Protein AF-M2RPK0-F1 (afdb_monomer_lite)

Sequence (77 aa):
YGNTLYAASIEGHEPGVKLLLDMGADVNAQSEQYNSALQAASFRGYDQVVRLILDADADVNAWSEQYSSAFYASYQE

Foldseek 3Di:
DLCQLLVCLLVLVLVSNLVCLVVVHDQQRQDPVGRGSLRNNVVVVSVNSNVSSVVSVVVVVVVVVVVVVVVVVVVVD

pLDDT: mean 75.11, std 12.25, range [44.84, 91.44]

Structure (mmCIF, N/CA/C/O backbone):
data_AF-M2RPK0-F1
#
_entry.id   AF-M2RPK0-F1
#
loop_
_atom_site.group_PDB
_atom_site.id
_atom_site.type_symbol
_atom_site.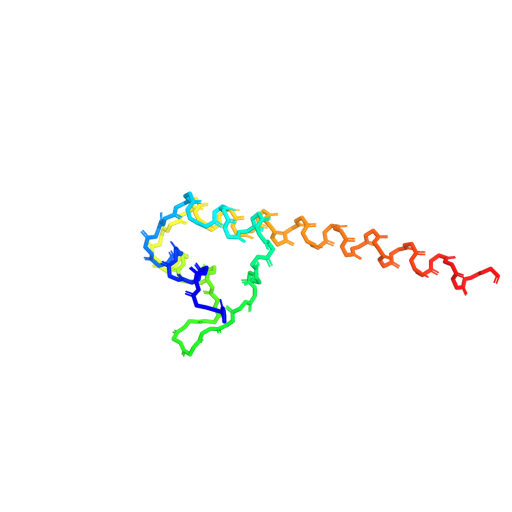label_atom_id
_atom_site.label_alt_id
_atom_site.label_comp_id
_atom_site.label_asym_id
_atom_site.label_entity_id
_atom_site.label_seq_id
_atom_site.pdbx_PDB_ins_code
_atom_site.Cartn_x
_atom_site.Cartn_y
_atom_site.Cartn_z
_atom_site.occupancy
_atom_site.B_iso_or_equiv
_atom_site.auth_seq_id
_atom_site.auth_comp_id
_atom_site.auth_asym_id
_atom_site.auth_atom_id
_atom_site.pdbx_PDB_model_num
ATOM 1 N N . TYR A 1 1 ? 9.093 -5.255 -11.857 1.00 44.84 1 TYR A N 1
ATOM 2 C CA . TYR A 1 1 ? 7.972 -4.355 -11.515 1.00 44.84 1 TYR A CA 1
ATOM 3 C C . TYR A 1 1 ? 7.780 -4.128 -10.008 1.00 44.84 1 TYR A C 1
ATOM 5 O O . TYR A 1 1 ? 7.016 -3.245 -9.659 1.00 44.84 1 TYR A O 1
ATOM 13 N N . GLY A 1 2 ? 8.501 -4.811 -9.102 1.00 55.59 2 GLY A N 1
ATOM 14 C CA . GLY A 1 2 ? 8.297 -4.693 -7.642 1.00 55.59 2 GLY A CA 1
ATOM 15 C C . GLY A 1 2 ? 8.784 -3.407 -6.951 1.00 55.59 2 GLY A C 1
ATOM 16 O O . GLY A 1 2 ? 8.881 -3.392 -5.735 1.00 55.59 2 GLY A O 1
ATOM 17 N N . ASN A 1 3 ? 9.110 -2.339 -7.687 1.00 66.81 3 ASN A N 1
ATOM 18 C CA . ASN A 1 3 ? 9.691 -1.116 -7.108 1.00 66.81 3 ASN A CA 1
ATOM 19 C C . ASN A 1 3 ? 8.776 0.120 -7.220 1.00 66.81 3 ASN A C 1
ATOM 21 O O . ASN A 1 3 ? 9.082 1.172 -6.670 1.00 66.81 3 ASN A O 1
ATOM 25 N N . THR A 1 4 ? 7.654 0.020 -7.939 1.00 78.75 4 THR A N 1
ATOM 26 C CA . THR A 1 4 ? 6.790 1.175 -8.231 1.00 78.75 4 THR A CA 1
ATOM 27 C C . THR A 1 4 ? 5.892 1.536 -7.051 1.00 78.75 4 THR A C 1
ATOM 29 O O . THR A 1 4 ? 5.800 2.709 -6.698 1.00 78.75 4 THR A O 1
ATOM 32 N N . LEU A 1 5 ? 5.271 0.535 -6.408 1.00 80.19 5 LEU A N 1
ATOM 33 C CA . LEU A 1 5 ? 4.451 0.753 -5.208 1.00 80.19 5 LEU A CA 1
ATOM 34 C C . LEU A 1 5 ? 5.325 1.237 -4.055 1.00 80.19 5 LEU A C 1
ATOM 36 O O . LEU A 1 5 ? 4.985 2.210 -3.396 1.00 80.19 5 LEU A O 1
ATOM 40 N N . TYR A 1 6 ? 6.502 0.625 -3.898 1.00 80.75 6 TYR A N 1
ATOM 41 C CA . TYR A 1 6 ? 7.508 1.074 -2.947 1.00 80.75 6 TYR A CA 1
ATOM 42 C C . TYR A 1 6 ? 7.864 2.551 -3.167 1.00 80.75 6 TYR A C 1
ATOM 44 O O . TYR A 1 6 ? 7.689 3.327 -2.235 1.00 80.75 6 TYR A O 1
ATOM 52 N N . ALA A 1 7 ? 8.253 2.963 -4.384 1.00 82.69 7 ALA A N 1
ATOM 53 C CA . ALA A 1 7 ? 8.566 4.361 -4.712 1.00 82.69 7 ALA A CA 1
ATOM 54 C C . ALA A 1 7 ? 7.426 5.336 -4.360 1.00 82.69 7 ALA A C 1
ATOM 56 O O . ALA A 1 7 ? 7.658 6.355 -3.711 1.00 82.69 7 ALA A O 1
ATOM 57 N N . ALA A 1 8 ? 6.184 4.992 -4.706 1.00 85.94 8 ALA A N 1
ATOM 58 C CA . ALA A 1 8 ? 5.027 5.810 -4.354 1.00 85.94 8 ALA A CA 1
ATOM 59 C C . ALA A 1 8 ? 4.809 5.885 -2.827 1.00 85.94 8 ALA A C 1
ATOM 61 O O . ALA A 1 8 ? 4.441 6.936 -2.303 1.00 85.94 8 ALA A O 1
ATOM 62 N N . SER A 1 9 ? 5.089 4.802 -2.095 1.00 83.62 9 SER A N 1
ATOM 63 C CA . SER A 1 9 ? 4.959 4.745 -0.638 1.00 83.62 9 SER A CA 1
ATOM 64 C C . SER A 1 9 ? 6.045 5.506 0.123 1.00 83.62 9 SER A C 1
ATOM 66 O O . SER A 1 9 ? 5.733 6.117 1.142 1.00 83.62 9 SER A O 1
ATOM 68 N N . ILE A 1 10 ? 7.298 5.515 -0.350 1.00 82.81 10 ILE A N 1
ATOM 69 C CA . ILE A 1 10 ? 8.379 6.321 0.262 1.00 82.81 10 ILE A CA 1
ATOM 70 C C . ILE A 1 10 ? 8.208 7.820 0.015 1.00 82.81 10 ILE A C 1
ATOM 72 O O . ILE A 1 10 ? 8.715 8.609 0.810 1.00 82.81 10 ILE A O 1
ATOM 76 N N . GLU A 1 11 ? 7.542 8.208 -1.073 1.00 84.94 11 GLU A N 1
ATOM 77 C CA . GLU A 1 11 ? 7.243 9.610 -1.389 1.00 84.94 11 GLU A CA 1
ATOM 78 C C . GLU A 1 11 ? 5.937 10.102 -0.744 1.00 84.94 11 GLU A C 1
ATOM 80 O O . GLU A 1 11 ? 5.643 11.295 -0.788 1.00 84.94 11 GLU A O 1
ATOM 85 N N . GLY A 1 12 ? 5.145 9.205 -0.143 1.00 84.00 12 GLY A N 1
ATOM 86 C CA . GLY A 1 12 ? 3.829 9.551 0.402 1.00 84.00 12 GLY A CA 1
ATOM 87 C C . GLY A 1 12 ? 2.803 9.883 -0.687 1.00 84.00 12 GLY A C 1
ATOM 88 O O . GLY A 1 12 ? 1.835 10.597 -0.437 1.00 84.00 12 GLY A O 1
ATOM 89 N N . HIS A 1 13 ? 3.013 9.404 -1.916 1.00 88.56 13 HIS A N 1
ATOM 90 C CA . HIS A 1 13 ? 2.202 9.753 -3.075 1.00 88.56 13 HIS A CA 1
ATOM 91 C C . HIS A 1 13 ? 0.898 8.938 -3.109 1.00 88.56 13 HIS A C 1
ATOM 93 O O . HIS A 1 13 ? 0.762 7.981 -3.872 1.00 88.56 13 HIS A O 1
ATOM 99 N N . GLU A 1 14 ? -0.079 9.338 -2.288 1.00 88.62 14 GLU A N 1
ATOM 100 C CA . GLU A 1 14 ? -1.377 8.656 -2.136 1.00 88.62 14 GLU A CA 1
ATOM 101 C C . GLU A 1 14 ? -2.083 8.334 -3.472 1.00 88.62 14 GLU A C 1
ATOM 103 O O . GLU A 1 14 ? -2.493 7.183 -3.651 1.00 88.62 14 GLU A O 1
ATOM 108 N N . PRO A 1 15 ? -2.196 9.263 -4.450 1.00 88.62 15 PRO A N 1
ATOM 109 C CA . PRO A 1 15 ? -2.843 8.965 -5.730 1.00 88.62 15 PRO A CA 1
ATOM 110 C C . PRO A 1 15 ? -2.096 7.902 -6.541 1.00 88.62 15 PRO A C 1
ATOM 112 O O . PRO A 1 15 ? -2.722 7.058 -7.178 1.00 88.62 15 PRO A O 1
ATOM 115 N N . GLY A 1 16 ? -0.760 7.928 -6.506 1.00 87.62 16 GLY A N 1
ATOM 116 C CA . GLY A 1 16 ? 0.074 6.935 -7.178 1.00 87.62 16 GLY A CA 1
ATOM 117 C C . GLY A 1 16 ? -0.048 5.558 -6.537 1.00 87.62 16 GLY A C 1
ATOM 118 O O . GLY A 1 16 ? -0.172 4.567 -7.251 1.00 87.62 16 GLY A O 1
ATOM 119 N N . VAL A 1 17 ? -0.080 5.501 -5.202 1.00 87.00 17 VAL A N 1
ATOM 120 C CA . VAL A 1 17 ? -0.322 4.262 -4.452 1.00 87.00 17 VAL A CA 1
ATOM 121 C C . VAL A 1 17 ? -1.677 3.681 -4.839 1.00 87.00 17 VAL A C 1
ATOM 123 O O . VAL A 1 17 ? -1.731 2.536 -5.271 1.00 87.00 17 VAL A O 1
ATOM 126 N N . LYS A 1 18 ? -2.750 4.477 -4.787 1.00 86.56 18 LYS A N 1
ATOM 127 C CA . LYS A 1 18 ? -4.095 4.014 -5.146 1.00 86.56 18 LYS A CA 1
ATOM 128 C C . LYS A 1 18 ? -4.168 3.468 -6.576 1.00 86.56 18 LYS A C 1
ATOM 130 O O . LYS A 1 18 ? -4.679 2.376 -6.777 1.00 86.56 18 LYS A O 1
ATOM 135 N N . LEU A 1 19 ? -3.606 4.183 -7.552 1.00 87.88 19 LEU A N 1
ATOM 136 C CA . LEU A 1 19 ? -3.600 3.734 -8.948 1.00 87.88 19 LEU A CA 1
ATOM 137 C C . LEU A 1 19 ? -2.862 2.399 -9.126 1.00 87.88 19 LEU A C 1
ATOM 139 O O . LEU A 1 19 ? -3.290 1.553 -9.904 1.00 87.88 19 LEU A O 1
ATOM 143 N N . LEU A 1 20 ? -1.741 2.214 -8.426 1.00 85.12 20 LEU A N 1
ATOM 144 C CA . LEU A 1 20 ? -0.972 0.974 -8.488 1.00 85.12 20 LEU A CA 1
ATOM 145 C C . LEU A 1 20 ? -1.735 -0.190 -7.847 1.00 85.12 20 LEU A C 1
ATOM 147 O O . LEU A 1 20 ? -1.740 -1.281 -8.413 1.00 85.12 20 LEU A O 1
ATOM 151 N N . LEU A 1 21 ? -2.408 0.045 -6.719 1.00 83.31 21 LEU A N 1
ATOM 152 C CA . LEU A 1 21 ? -3.277 -0.943 -6.076 1.00 83.31 21 LEU A CA 1
ATOM 153 C C . LEU A 1 21 ? -4.445 -1.338 -6.992 1.00 83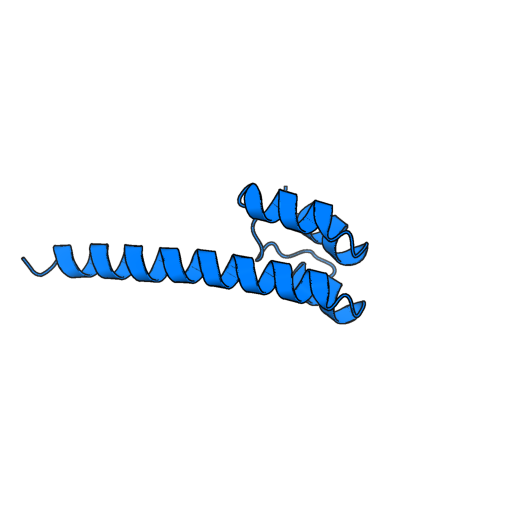.31 21 LEU A C 1
ATOM 155 O O . LEU A 1 21 ? -4.666 -2.527 -7.200 1.00 83.31 21 LEU A O 1
ATOM 159 N N . ASP A 1 22 ? -5.100 -0.366 -7.637 1.00 84.00 22 ASP A N 1
ATOM 160 C CA . ASP A 1 22 ? -6.174 -0.609 -8.615 1.00 84.00 22 ASP A CA 1
ATOM 161 C C . ASP A 1 22 ? -5.687 -1.421 -9.835 1.00 84.00 22 ASP A C 1
ATOM 163 O O . ASP A 1 22 ? -6.457 -2.153 -10.456 1.00 84.00 22 ASP A O 1
ATOM 167 N N . MET A 1 23 ? -4.400 -1.324 -10.189 1.00 82.12 23 MET A N 1
ATOM 168 C CA . MET A 1 23 ? -3.774 -2.136 -11.244 1.00 82.12 23 MET A CA 1
ATOM 169 C C . MET A 1 23 ? -3.356 -3.541 -10.778 1.00 82.12 23 MET A C 1
ATOM 171 O O . MET A 1 23 ? -2.776 -4.291 -11.565 1.00 82.12 23 MET A O 1
ATOM 175 N N . GLY A 1 24 ? -3.625 -3.909 -9.523 1.00 75.75 24 GLY A N 1
ATOM 176 C CA . GLY A 1 24 ? -3.224 -5.192 -8.948 1.00 75.75 24 GLY A CA 1
ATOM 177 C C . GLY A 1 24 ? -1.731 -5.266 -8.633 1.00 75.75 24 GLY A C 1
ATOM 178 O O . GLY A 1 24 ? -1.122 -6.328 -8.769 1.00 75.75 24 GLY A O 1
ATOM 179 N N . ALA A 1 25 ? -1.108 -4.140 -8.268 1.00 79.12 25 ALA A N 1
ATOM 180 C CA . ALA A 1 25 ? 0.265 -4.160 -7.785 1.00 79.12 25 ALA A CA 1
ATOM 181 C C . ALA A 1 25 ? 0.384 -5.057 -6.549 1.00 79.12 25 ALA A C 1
ATOM 183 O O . ALA A 1 25 ? -0.423 -4.985 -5.625 1.00 79.12 25 ALA A O 1
ATOM 184 N N . ASP A 1 26 ? 1.437 -5.867 -6.527 1.00 74.31 26 ASP A N 1
ATOM 185 C CA . ASP A 1 26 ? 1.741 -6.725 -5.391 1.00 74.31 26 ASP A CA 1
ATOM 186 C C . ASP A 1 26 ? 2.130 -5.874 -4.171 1.00 74.31 26 ASP A C 1
ATOM 188 O O . ASP A 1 26 ? 3.215 -5.286 -4.110 1.00 74.31 26 ASP A O 1
ATOM 192 N N . VAL A 1 27 ? 1.215 -5.798 -3.204 1.00 73.06 27 VAL A N 1
ATOM 193 C CA . VAL A 1 27 ? 1.391 -5.104 -1.919 1.00 73.06 27 VAL A CA 1
ATOM 194 C C . VAL A 1 27 ? 2.454 -5.749 -1.036 1.00 73.06 27 VAL A C 1
ATOM 196 O O . VAL A 1 27 ? 3.063 -5.070 -0.204 1.00 73.06 27 VAL A O 1
ATOM 199 N N . ASN A 1 28 ? 2.728 -7.034 -1.264 1.00 69.50 28 ASN A N 1
ATOM 200 C CA . ASN A 1 28 ? 3.720 -7.822 -0.545 1.00 69.50 28 ASN A CA 1
ATOM 201 C C . ASN A 1 28 ? 5.080 -7.842 -1.256 1.00 69.50 28 ASN A C 1
ATOM 203 O O . ASN A 1 28 ? 6.003 -8.522 -0.803 1.00 69.50 28 ASN A O 1
ATOM 207 N N . ALA A 1 29 ? 5.246 -7.058 -2.330 1.00 67.81 29 ALA A N 1
ATOM 208 C CA . ALA A 1 29 ? 6.525 -6.904 -3.003 1.00 67.81 29 ALA A CA 1
ATOM 209 C C . ALA A 1 29 ? 7.595 -6.389 -2.024 1.00 67.81 29 ALA A C 1
ATOM 211 O O . ALA A 1 29 ? 7.505 -5.286 -1.471 1.00 67.81 29 ALA A O 1
ATOM 212 N N . GLN A 1 30 ? 8.627 -7.207 -1.823 1.00 67.25 30 GLN A N 1
ATOM 213 C CA . GLN A 1 30 ? 9.739 -6.903 -0.931 1.00 67.25 30 GLN A CA 1
ATOM 214 C C . GLN A 1 30 ? 10.852 -6.173 -1.689 1.00 67.25 30 GLN A C 1
ATOM 216 O O . GLN A 1 30 ? 11.122 -6.465 -2.857 1.00 67.25 30 GLN A O 1
ATOM 221 N N . SER A 1 31 ? 11.527 -5.241 -1.013 1.00 64.12 31 SER A N 1
ATOM 222 C CA . SER A 1 31 ? 12.750 -4.602 -1.513 1.00 64.12 31 SER A CA 1
ATOM 223 C C . SER A 1 31 ? 13.948 -5.003 -0.649 1.00 64.12 31 SER A C 1
ATOM 225 O O . SER A 1 31 ? 13.777 -5.429 0.490 1.00 64.12 31 SER A O 1
ATOM 227 N N . GLU A 1 32 ? 15.172 -4.816 -1.150 1.00 64.56 32 GLU A N 1
ATOM 228 C CA . GLU A 1 32 ? 16.390 -5.062 -0.356 1.00 64.56 32 GLU A CA 1
ATOM 229 C C . GLU A 1 32 ? 16.522 -4.122 0.854 1.00 64.56 32 GLU A C 1
ATOM 231 O O . GLU A 1 32 ? 17.219 -4.445 1.812 1.00 64.56 32 GLU A O 1
ATOM 236 N N . GLN A 1 33 ? 15.872 -2.953 0.818 1.00 59.09 33 GLN A N 1
ATOM 237 C CA . GLN A 1 33 ? 16.072 -1.890 1.805 1.00 59.09 33 GLN A CA 1
ATOM 238 C C . GLN A 1 33 ? 14.967 -1.840 2.876 1.00 59.09 33 GLN A C 1
ATOM 240 O O . GLN A 1 33 ? 15.228 -1.453 4.013 1.00 59.09 33 GLN A O 1
ATOM 245 N N . TYR A 1 34 ? 13.747 -2.262 2.532 1.00 60.59 34 TYR A N 1
ATOM 246 C CA . TYR A 1 34 ? 12.603 -2.402 3.440 1.00 60.59 34 TYR A CA 1
ATOM 247 C C . TYR A 1 34 ? 11.794 -3.643 3.063 1.00 60.59 34 TYR A C 1
ATOM 249 O O . TYR A 1 34 ? 11.608 -3.912 1.872 1.00 60.59 34 TYR A O 1
ATOM 257 N N . ASN A 1 35 ? 11.250 -4.356 4.059 1.00 68.25 35 ASN A N 1
ATOM 258 C CA . ASN A 1 35 ? 10.554 -5.619 3.789 1.00 68.25 35 ASN A CA 1
ATOM 259 C C . ASN A 1 35 ? 9.272 -5.439 2.960 1.00 68.25 35 ASN A C 1
ATOM 261 O O . ASN A 1 35 ? 8.835 -6.414 2.362 1.00 68.25 35 ASN A O 1
ATOM 265 N N . SER A 1 36 ? 8.662 -4.244 2.923 1.00 77.00 36 SER A N 1
ATOM 266 C CA . SER A 1 36 ? 7.497 -3.947 2.073 1.00 77.00 36 SER A CA 1
ATOM 267 C C . SER A 1 36 ? 7.240 -2.442 1.909 1.00 77.00 36 SER A C 1
ATOM 269 O O . SER A 1 36 ? 7.738 -1.614 2.683 1.00 77.00 36 SER A O 1
ATOM 271 N N . ALA A 1 37 ? 6.402 -2.085 0.928 1.00 81.56 37 ALA A N 1
ATOM 272 C CA . ALA A 1 37 ? 5.881 -0.727 0.737 1.00 81.56 37 ALA A CA 1
ATOM 273 C C . ALA A 1 37 ? 5.148 -0.193 1.991 1.00 81.56 37 ALA A C 1
ATOM 275 O O . ALA A 1 37 ? 5.280 0.980 2.345 1.00 81.56 37 ALA A O 1
ATOM 276 N N . LEU A 1 38 ? 4.461 -1.078 2.725 1.00 83.06 38 LEU A N 1
ATOM 277 C CA . LEU A 1 38 ? 3.793 -0.764 3.990 1.00 83.06 38 LEU A CA 1
ATOM 278 C C . LEU A 1 38 ? 4.783 -0.338 5.084 1.00 83.06 38 LEU A C 1
ATOM 280 O O . LEU A 1 38 ? 4.540 0.644 5.789 1.00 83.06 38 LEU A O 1
ATOM 284 N N . GLN A 1 39 ? 5.913 -1.043 5.218 1.00 82.06 39 GLN A N 1
ATOM 285 C CA . GLN A 1 39 ? 6.957 -0.667 6.179 1.00 82.06 39 GLN A CA 1
ATOM 286 C C . GLN A 1 39 ? 7.588 0.682 5.835 1.00 82.06 39 GLN A C 1
ATOM 288 O O . GLN A 1 39 ? 7.835 1.480 6.736 1.00 82.06 39 GLN A O 1
ATOM 293 N N . ALA A 1 40 ? 7.812 0.958 4.550 1.00 83.31 40 ALA A N 1
ATOM 294 C CA . ALA A 1 40 ? 8.347 2.238 4.096 1.00 83.31 40 ALA A CA 1
ATOM 295 C C . ALA A 1 40 ? 7.411 3.411 4.430 1.00 83.31 40 ALA A C 1
ATOM 297 O O . ALA A 1 40 ? 7.852 4.403 5.018 1.00 83.31 40 ALA A O 1
ATOM 298 N N . ALA A 1 41 ? 6.117 3.271 4.124 1.00 85.94 41 ALA A N 1
ATOM 299 C CA . ALA A 1 41 ? 5.104 4.270 4.457 1.00 85.94 41 ALA A CA 1
ATOM 300 C C . ALA A 1 41 ? 4.975 4.472 5.975 1.00 85.94 41 ALA A C 1
ATOM 302 O O . ALA A 1 41 ? 4.941 5.608 6.449 1.00 85.94 41 ALA A O 1
ATOM 303 N N . SER A 1 42 ? 4.987 3.377 6.743 1.00 85.44 42 SER A N 1
ATOM 304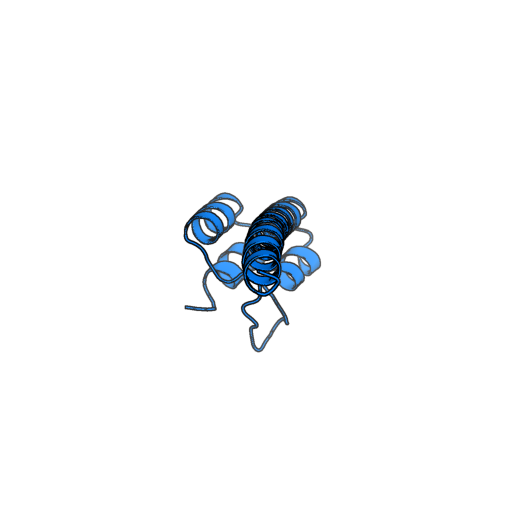 C CA . SER A 1 42 ? 4.907 3.413 8.210 1.00 85.44 42 SER A CA 1
ATOM 305 C C . SER A 1 42 ? 6.126 4.099 8.831 1.00 85.44 42 SER A C 1
ATOM 307 O O . SER A 1 42 ? 5.985 4.921 9.729 1.00 85.44 42 SER A O 1
ATOM 309 N N . PHE A 1 43 ? 7.330 3.814 8.324 1.00 85.75 43 PHE A N 1
ATOM 310 C CA . PHE A 1 43 ? 8.573 4.423 8.805 1.00 85.75 43 PHE A CA 1
ATOM 311 C C . PHE A 1 43 ? 8.622 5.937 8.562 1.00 85.75 43 PHE A C 1
ATOM 313 O O . PHE A 1 43 ? 9.204 6.680 9.350 1.00 85.75 43 PHE A O 1
ATOM 320 N N . ARG A 1 4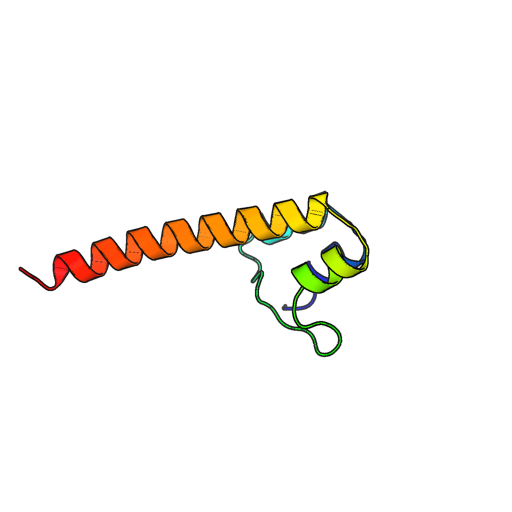4 ? 8.020 6.402 7.464 1.00 86.06 44 ARG A N 1
ATOM 321 C CA . ARG A 1 44 ? 7.919 7.827 7.123 1.00 86.06 44 ARG A CA 1
ATOM 322 C C . ARG A 1 44 ? 6.748 8.540 7.810 1.00 86.06 44 ARG A C 1
ATOM 324 O O . ARG A 1 44 ? 6.719 9.766 7.785 1.00 86.06 44 ARG A O 1
ATOM 331 N N . GLY A 1 45 ? 5.819 7.803 8.426 1.00 87.88 45 GLY A N 1
ATOM 332 C CA . GLY A 1 45 ? 4.617 8.362 9.054 1.00 87.88 45 GLY A CA 1
ATOM 333 C C . GLY A 1 45 ? 3.512 8.740 8.061 1.00 87.88 45 GLY A C 1
ATOM 334 O O . GLY A 1 45 ? 2.735 9.654 8.324 1.00 87.88 45 GLY A O 1
ATOM 335 N N . TYR A 1 46 ? 3.442 8.079 6.902 1.00 91.44 46 TYR A N 1
ATOM 336 C CA . TYR A 1 46 ? 2.395 8.318 5.904 1.00 91.44 46 TYR A CA 1
ATOM 337 C C . TYR A 1 46 ? 1.150 7.475 6.187 1.00 91.44 46 TYR A C 1
ATOM 339 O O . TYR A 1 46 ? 0.859 6.507 5.483 1.00 91.44 46 TYR A O 1
ATOM 347 N N . ASP A 1 47 ? 0.395 7.867 7.212 1.00 89.56 47 ASP A N 1
ATOM 348 C CA . ASP A 1 47 ? -0.767 7.119 7.713 1.00 89.56 47 ASP A CA 1
ATOM 349 C C . ASP A 1 47 ? -1.819 6.814 6.634 1.00 89.56 47 ASP A C 1
ATOM 351 O O . ASP A 1 47 ? -2.416 5.737 6.631 1.00 89.56 47 ASP A O 1
ATOM 355 N N . GLN A 1 48 ? -2.045 7.734 5.691 1.00 90.69 48 GLN A N 1
ATOM 356 C CA . GLN A 1 48 ? -3.006 7.514 4.605 1.00 90.69 48 GLN A CA 1
ATOM 357 C C . GLN A 1 48 ? -2.529 6.485 3.587 1.00 90.69 48 GLN A C 1
ATOM 359 O O . GLN A 1 48 ? -3.308 5.637 3.160 1.00 90.69 48 GLN A O 1
ATOM 364 N N . VAL A 1 49 ? -1.242 6.500 3.244 1.00 89.44 49 VAL A N 1
ATOM 365 C CA . VAL A 1 49 ? -0.652 5.467 2.386 1.00 89.44 49 VAL A CA 1
ATOM 366 C C . VAL A 1 49 ? -0.719 4.103 3.070 1.00 89.44 49 VAL A C 1
ATOM 368 O O . VAL A 1 49 ? -1.072 3.118 2.429 1.00 89.44 49 VAL A O 1
ATOM 371 N N . VAL A 1 50 ? -0.435 4.047 4.374 1.00 87.88 50 VAL A N 1
ATOM 372 C CA . VAL A 1 50 ? -0.561 2.822 5.177 1.00 87.88 50 VAL A CA 1
ATOM 373 C C . VAL A 1 50 ? -1.990 2.284 5.117 1.00 87.88 50 VAL A C 1
ATOM 375 O O . VAL A 1 50 ? -2.181 1.101 4.849 1.00 87.88 50 VAL A O 1
ATOM 378 N N . ARG A 1 51 ? -2.997 3.148 5.297 1.00 89.62 51 ARG A N 1
ATOM 379 C CA . ARG A 1 51 ? -4.410 2.755 5.187 1.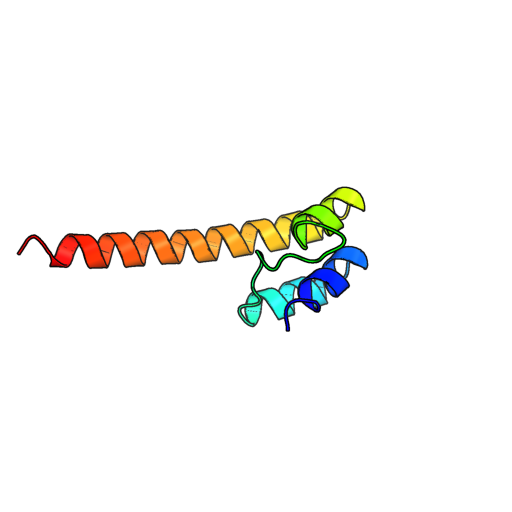00 89.62 51 ARG A CA 1
ATOM 380 C C . ARG A 1 51 ? -4.771 2.233 3.801 1.00 89.62 51 ARG A C 1
ATOM 382 O O . ARG A 1 51 ? -5.416 1.198 3.730 1.00 89.62 51 ARG A O 1
ATOM 389 N N . LEU A 1 52 ? -4.336 2.898 2.729 1.00 88.25 52 LEU A N 1
ATOM 390 C CA . LEU A 1 52 ? -4.605 2.450 1.357 1.00 88.25 52 LEU A CA 1
ATOM 391 C C . LEU A 1 52 ? -4.039 1.050 1.086 1.00 88.25 52 LEU A C 1
ATOM 393 O O . LEU A 1 52 ? -4.725 0.215 0.508 1.00 88.25 52 LEU A O 1
ATOM 397 N N . ILE A 1 53 ? -2.805 0.781 1.522 1.00 85.00 53 ILE A N 1
ATOM 398 C CA . ILE A 1 53 ? -2.165 -0.527 1.320 1.00 85.00 53 ILE A CA 1
ATOM 399 C C . ILE A 1 53 ? -2.866 -1.618 2.141 1.00 85.00 53 ILE A C 1
ATOM 401 O O . ILE A 1 53 ? -3.071 -2.715 1.633 1.00 85.00 53 ILE A O 1
ATOM 405 N N . LEU A 1 54 ? -3.253 -1.323 3.388 1.00 85.62 54 LEU A N 1
ATOM 406 C CA . LEU A 1 54 ? -3.986 -2.269 4.239 1.00 85.62 54 LEU A CA 1
ATOM 407 C C . LEU A 1 54 ? -5.379 -2.593 3.690 1.00 85.62 54 LEU A C 1
ATOM 409 O O . LEU A 1 54 ? -5.798 -3.744 3.752 1.00 85.62 54 LEU A O 1
ATOM 413 N N . ASP A 1 55 ? -6.083 -1.594 3.160 1.00 86.06 55 ASP A N 1
ATOM 414 C CA . ASP A 1 55 ? -7.409 -1.767 2.561 1.00 86.06 55 ASP A CA 1
ATOM 415 C C . ASP A 1 55 ? -7.337 -2.671 1.320 1.00 86.06 55 ASP A C 1
ATOM 417 O O . ASP A 1 55 ? -8.120 -3.609 1.184 1.00 86.06 55 ASP A O 1
ATOM 421 N N . ALA A 1 56 ? -6.318 -2.475 0.477 1.00 82.00 56 ALA A N 1
ATOM 422 C CA . ALA A 1 56 ? -6.089 -3.320 -0.690 1.00 82.00 56 ALA A CA 1
ATOM 423 C C . ALA A 1 56 ? -5.690 -4.764 -0.333 1.00 82.00 56 ALA A C 1
ATOM 425 O O . ALA A 1 56 ? -6.183 -5.699 -0.959 1.00 82.00 56 ALA A O 1
ATOM 426 N N . ASP A 1 57 ? -4.832 -4.977 0.673 1.00 77.81 57 ASP A N 1
ATOM 427 C CA . ASP A 1 57 ? -4.477 -6.335 1.125 1.00 77.81 57 ASP A CA 1
ATOM 428 C C . ASP A 1 57 ? -5.688 -7.049 1.762 1.00 77.81 57 ASP A C 1
ATOM 430 O O . ASP A 1 57 ? -5.890 -8.246 1.557 1.00 77.81 57 ASP A O 1
ATOM 434 N N . ALA A 1 58 ? -6.554 -6.314 2.471 1.00 74.50 58 ALA A N 1
ATOM 435 C CA . ALA A 1 58 ? -7.804 -6.848 3.008 1.00 74.50 58 ALA A CA 1
ATOM 436 C C . ALA A 1 58 ? -8.796 -7.259 1.905 1.00 74.50 58 ALA A C 1
ATOM 438 O O . ALA A 1 58 ? -9.409 -8.321 2.020 1.00 74.50 58 ALA A O 1
ATOM 439 N N . ASP A 1 59 ? -8.933 -6.472 0.833 1.00 71.44 59 ASP A N 1
ATOM 440 C CA . ASP A 1 59 ? -9.805 -6.803 -0.306 1.00 71.44 59 ASP A CA 1
ATOM 441 C C . ASP A 1 59 ? -9.284 -8.034 -1.076 1.00 71.44 59 ASP A C 1
ATOM 443 O O . ASP A 1 59 ? -10.032 -8.976 -1.353 1.00 71.44 59 ASP A O 1
ATOM 447 N N . VAL A 1 60 ? -7.965 -8.111 -1.307 1.00 66.69 60 VAL A N 1
ATOM 448 C CA . VAL A 1 60 ? -7.314 -9.297 -1.898 1.00 66.69 60 VAL A CA 1
ATOM 449 C C . VAL A 1 60 ? -7.539 -10.547 -1.038 1.00 66.69 60 VAL A C 1
ATOM 451 O O . VAL A 1 60 ? -7.880 -11.611 -1.566 1.00 66.69 60 VAL A O 1
ATOM 454 N N . ASN A 1 61 ? -7.397 -10.435 0.286 1.00 64.25 61 ASN A N 1
ATOM 455 C CA . ASN A 1 61 ? -7.636 -11.553 1.199 1.00 64.25 61 ASN A CA 1
ATOM 456 C C . ASN A 1 61 ? -9.119 -11.959 1.238 1.00 64.25 61 ASN A C 1
ATOM 458 O O . ASN A 1 61 ? -9.407 -13.156 1.184 1.00 64.25 61 ASN A O 1
ATOM 462 N N . ALA A 1 62 ? -10.058 -11.006 1.232 1.00 64.31 62 ALA A N 1
ATOM 463 C CA . ALA A 1 62 ? -11.496 -11.280 1.175 1.00 64.31 62 ALA A CA 1
ATOM 464 C C . ALA A 1 62 ? -11.896 -12.029 -0.108 1.00 64.31 62 ALA A C 1
ATOM 466 O O . ALA A 1 62 ? -12.693 -12.972 -0.066 1.00 64.31 62 ALA A O 1
ATOM 467 N N . TRP A 1 63 ? -11.297 -11.668 -1.247 1.00 59.06 63 TRP A N 1
ATOM 468 C CA . TRP A 1 63 ? -11.461 -12.414 -2.495 1.00 59.06 63 TRP A CA 1
ATOM 469 C C . TRP A 1 63 ? -10.881 -13.826 -2.392 1.00 59.06 63 TRP A C 1
ATOM 471 O O . TRP A 1 63 ? -11.518 -14.784 -2.835 1.00 59.06 63 TRP A O 1
ATOM 481 N N . SER A 1 64 ? -9.709 -13.986 -1.773 1.00 60.09 64 SER A N 1
ATOM 482 C CA . SER A 1 64 ? -9.068 -15.295 -1.608 1.00 60.09 64 SER A CA 1
ATOM 483 C C . SER A 1 64 ? -9.846 -16.240 -0.679 1.00 60.09 64 SER A C 1
ATOM 485 O O . SER A 1 64 ? -9.931 -17.437 -0.963 1.00 60.09 64 SER A O 1
ATOM 487 N N . GLU A 1 65 ? -10.472 -15.724 0.386 1.00 59.72 65 GLU A N 1
ATOM 488 C CA . GLU A 1 65 ? -11.307 -16.508 1.302 1.00 59.72 65 GLU A CA 1
ATOM 489 C C . GLU A 1 65 ? -12.590 -16.988 0.620 1.00 59.72 65 GLU A C 1
ATOM 491 O O . GLU A 1 65 ? -12.973 -18.153 0.777 1.00 59.72 65 GLU A O 1
ATOM 496 N N . GLN A 1 66 ? -13.236 -16.134 -0.184 1.00 59.81 66 GLN A N 1
ATOM 497 C CA . GLN A 1 66 ? -14.410 -16.543 -0.957 1.00 59.81 66 GLN A CA 1
ATOM 498 C C . GLN A 1 66 ? -14.059 -17.576 -2.028 1.00 59.81 66 GLN A C 1
ATOM 500 O O . GLN A 1 66 ? -14.770 -18.572 -2.176 1.00 59.81 66 GLN A O 1
ATOM 505 N N . TYR A 1 67 ? -12.944 -17.389 -2.737 1.00 57.88 67 TYR A N 1
ATOM 506 C CA . TYR A 1 67 ? -12.509 -18.337 -3.760 1.00 57.88 67 TYR A CA 1
ATOM 507 C C . TYR A 1 67 ? -12.083 -19.681 -3.155 1.00 57.88 67 TYR A C 1
ATOM 509 O O . TYR A 1 67 ? -12.427 -20.733 -3.688 1.00 57.88 67 TYR A O 1
ATOM 517 N N . SER A 1 68 ? -11.402 -19.664 -2.005 1.00 59.47 68 SER A N 1
ATOM 518 C CA . SER A 1 68 ? -11.001 -20.880 -1.284 1.00 59.47 68 SER A CA 1
ATOM 519 C C . SER A 1 68 ? -12.203 -21.625 -0.707 1.00 59.47 68 SER A C 1
ATOM 521 O O . SER A 1 68 ? -12.268 -22.848 -0.810 1.00 59.47 68 SER A O 1
ATOM 523 N N . SER A 1 69 ? -13.186 -20.905 -0.158 1.00 60.12 69 SER A N 1
ATOM 524 C CA . SER A 1 69 ? -14.430 -21.505 0.342 1.00 60.12 69 SER A CA 1
ATOM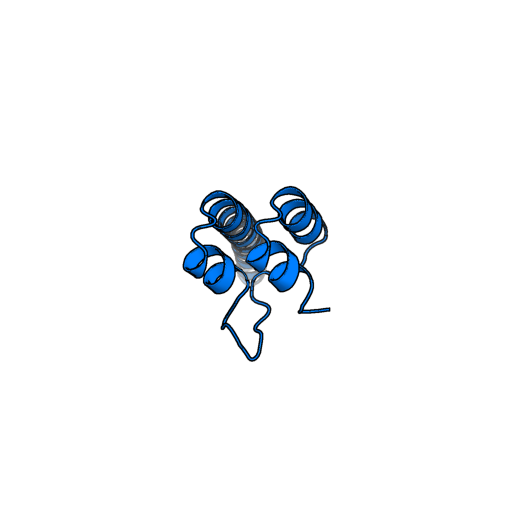 525 C C . SER A 1 69 ? -15.248 -22.137 -0.787 1.00 60.12 69 SER A C 1
ATOM 527 O O . SER A 1 69 ? -15.762 -23.242 -0.625 1.00 60.12 69 SER A O 1
ATOM 529 N N . ALA A 1 70 ? -15.319 -21.488 -1.955 1.00 61.81 70 ALA A N 1
ATOM 530 C CA . ALA A 1 70 ? -15.980 -22.042 -3.136 1.00 61.81 70 ALA A CA 1
ATOM 531 C C . ALA A 1 70 ? -15.256 -23.289 -3.684 1.00 61.81 70 ALA A C 1
ATOM 533 O O . ALA A 1 70 ? -15.902 -24.262 -4.075 1.00 61.81 70 ALA A O 1
ATOM 534 N N . PHE A 1 71 ? -13.918 -23.304 -3.662 1.00 58.25 71 PHE A N 1
ATOM 535 C CA . PHE A 1 71 ? -13.134 -24.466 -4.091 1.00 58.25 71 PHE A CA 1
ATOM 536 C C . PHE A 1 71 ? -13.234 -25.647 -3.113 1.00 58.25 71 PHE A C 1
ATOM 538 O O . PHE A 1 71 ? -13.414 -26.778 -3.553 1.00 58.25 71 PHE A O 1
ATOM 545 N N . TYR A 1 72 ? -13.183 -25.418 -1.796 1.00 58.94 72 TYR A N 1
ATOM 546 C CA . TYR A 1 72 ? -13.340 -26.494 -0.804 1.00 58.94 72 TYR A CA 1
ATOM 547 C C . TYR A 1 72 ? -14.755 -27.085 -0.780 1.00 58.94 72 TYR A C 1
ATOM 549 O O . TYR A 1 72 ? -14.905 -28.284 -0.549 1.00 58.94 72 TYR A O 1
ATOM 557 N N . ALA A 1 73 ? -15.786 -26.277 -1.049 1.00 59.81 73 ALA A N 1
ATOM 558 C CA . ALA A 1 73 ? -17.167 -26.755 -1.107 1.00 59.81 73 ALA A CA 1
ATOM 559 C C . ALA A 1 73 ? -17.419 -27.731 -2.273 1.00 59.81 73 ALA A C 1
ATOM 561 O O . ALA A 1 73 ? -18.224 -28.643 -2.129 1.00 59.81 73 ALA A O 1
ATOM 562 N N . SER A 1 74 ? -16.702 -27.592 -3.395 1.00 61.47 74 SER A N 1
ATOM 563 C CA . SER A 1 74 ? -16.882 -28.448 -4.584 1.00 61.47 74 SER A CA 1
ATOM 564 C C . SER A 1 74 ? -16.169 -29.807 -4.519 1.00 61.47 74 SER A C 1
ATOM 566 O O . SER A 1 74 ? -16.397 -30.656 -5.374 1.00 61.47 74 SER A O 1
ATOM 568 N N . TYR A 1 75 ? -15.331 -30.048 -3.505 1.00 56.34 75 TYR A N 1
ATOM 569 C CA . TYR A 1 75 ? -14.630 -31.327 -3.304 1.00 56.34 75 TYR A CA 1
ATOM 570 C C . TYR A 1 75 ? -15.318 -32.268 -2.296 1.00 56.34 75 TYR A C 1
ATOM 572 O O . TYR A 1 75 ? -14.780 -33.336 -2.002 1.00 56.34 75 TYR A O 1
ATOM 580 N N . GLN A 1 76 ? -16.484 -31.891 -1.757 1.00 52.62 76 GLN A N 1
ATOM 581 C CA . GLN A 1 76 ? -17.300 -32.746 -0.879 1.00 52.62 76 GLN A CA 1
ATOM 582 C C . GLN A 1 76 ? -18.580 -33.295 -1.534 1.00 52.62 76 GLN A C 1
ATOM 584 O O . GLN A 1 76 ? -19.431 -33.825 -0.821 1.00 52.62 76 GLN A O 1
ATOM 589 N N . GLU A 1 77 ? -18.716 -33.216 -2.860 1.00 51.78 77 GLU A N 1
ATOM 590 C CA . GLU A 1 77 ? -19.865 -33.784 -3.590 1.00 51.78 77 GLU A CA 1
ATOM 591 C C . GLU A 1 77 ? -19.551 -35.134 -4.250 1.00 51.78 77 GLU A C 1
ATOM 593 O O . GLU A 1 77 ? -18.464 -35.272 -4.861 1.00 51.78 77 GLU A O 1
#

InterPro domains:
  IPR002110 Ankyrin repeat [PF12796] (4-62)
  IPR002110 Ankyrin repeat [PS50088] (1-32)
  IPR002110 Ankyrin repeat [PS50088] (33-65)
  IPR002110 Ankyrin repeat [SM00248] (1-29)
  IPR002110 Ankyrin repeat [SM00248] (33-62)
  IPR036770 Ankyrin repeat-containing domain superfamily [G3DSA:1.25.40.20] (2-77)
  IPR036770 Ankyrin repeat-containing domain superfamily [SSF48403] (5-72)

Organism: Cochliobolus sativus (strain ND90Pr / ATCC 201652) (NCBI:txid665912)

Secondary structure (DSSP, 8-state):
-TTHHHHHHHTT-HHHHHHHHHTT--TT---SSSS-HHHHHHHHT-HHHHHHHHHHHHHHHHHHHHHHHHHHHTT--

Radius of gyration: 14.81 Å; chains: 1; bounding box: 36×44×21 Å